Protein AF-A0A183HLF1-F1 (afdb_monomer)

Mean predicted aligned error: 15.06 Å

Structure (mmCIF, N/CA/C/O backbone):
data_AF-A0A183HLF1-F1
#
_entry.id   AF-A0A183HLF1-F1
#
loop_
_atom_site.group_PDB
_atom_site.id
_atom_site.type_symbol
_atom_site.label_atom_id
_atom_site.label_alt_id
_atom_site.label_comp_id
_atom_site.label_asym_id
_atom_site.label_entity_id
_atom_site.label_seq_id
_atom_site.pdbx_PDB_ins_code
_atom_site.Cartn_x
_atom_site.Cartn_y
_atom_site.Cartn_z
_atom_site.occupancy
_atom_site.B_iso_or_equiv
_atom_site.auth_seq_id
_atom_site.auth_comp_id
_atom_site.auth_asym_id
_atom_site.auth_atom_id
_atom_site.pdbx_PDB_model_num
ATOM 1 N N . MET A 1 1 ? -19.244 -44.588 11.977 1.00 38.69 1 MET A N 1
ATOM 2 C CA . MET A 1 1 ? -18.707 -45.950 11.737 1.00 38.69 1 MET A CA 1
ATOM 3 C C . MET A 1 1 ? -17.221 -45.746 11.467 1.00 38.69 1 MET A C 1
ATOM 5 O O . MET A 1 1 ? -16.933 -45.013 10.546 1.00 38.69 1 MET A O 1
ATOM 9 N N . VAL A 1 2 ? -16.228 -46.146 12.258 1.00 35.59 2 VAL A N 1
ATOM 10 C CA . VAL A 1 2 ? -16.051 -47.243 13.215 1.00 35.59 2 VAL A CA 1
ATOM 11 C C . VAL A 1 2 ? -15.187 -46.753 14.393 1.00 35.59 2 VAL A C 1
ATOM 13 O O . VAL A 1 2 ? -14.513 -45.731 14.334 1.00 35.59 2 VAL A O 1
ATOM 16 N N . ARG A 1 3 ? -15.320 -47.486 15.494 1.00 38.88 3 ARG A N 1
ATOM 17 C CA . ARG A 1 3 ? -14.848 -47.275 16.863 1.00 38.88 3 ARG A CA 1
ATOM 18 C C . ARG A 1 3 ? -13.456 -47.892 17.117 1.00 38.88 3 ARG A C 1
ATOM 20 O O . ARG A 1 3 ? -13.219 -48.987 16.628 1.00 38.88 3 ARG A O 1
ATOM 27 N N . ARG A 1 4 ? -12.748 -47.297 18.100 1.00 42.75 4 ARG A N 1
ATOM 28 C CA . ARG A 1 4 ? -11.791 -47.883 19.087 1.00 42.75 4 ARG A CA 1
ATOM 29 C C . ARG A 1 4 ? -10.410 -48.323 18.529 1.00 42.75 4 ARG A C 1
ATOM 31 O O . ARG A 1 4 ? -10.318 -48.669 17.369 1.00 42.75 4 ARG A O 1
ATOM 38 N N . TYR A 1 5 ? -9.283 -48.298 19.256 1.00 38.47 5 TYR A N 1
ATOM 39 C CA . TYR A 1 5 ? -9.002 -48.554 20.679 1.00 38.47 5 TYR A CA 1
ATOM 40 C C . TYR A 1 5 ? -7.657 -47.912 21.142 1.00 38.47 5 TYR A C 1
ATOM 42 O O . TYR A 1 5 ? -6.709 -47.877 20.371 1.00 38.47 5 TYR A O 1
ATOM 50 N N . LEU A 1 6 ? -7.618 -47.518 22.431 1.00 42.88 6 LEU A N 1
ATOM 51 C CA . LEU A 1 6 ? -6.524 -47.565 23.441 1.00 42.88 6 LEU A CA 1
ATOM 52 C C . LEU A 1 6 ? -5.150 -46.905 23.185 1.00 42.88 6 LEU A C 1
ATOM 54 O O . LEU A 1 6 ? -4.382 -47.357 22.350 1.00 42.88 6 LEU A O 1
ATOM 58 N N . SER A 1 7 ? -4.730 -46.014 24.096 1.00 30.11 7 SER A N 1
ATOM 59 C CA . SER A 1 7 ? -3.839 -46.414 25.207 1.00 30.11 7 SER A CA 1
ATOM 60 C C . SER A 1 7 ? -3.571 -45.254 26.181 1.00 30.11 7 SER A C 1
ATOM 62 O O . SER A 1 7 ? -3.188 -44.153 25.797 1.00 30.11 7 SER A O 1
ATOM 64 N N . THR A 1 8 ? -3.814 -45.521 27.459 1.00 45.88 8 THR A N 1
ATOM 65 C CA . THR A 1 8 ? -3.541 -44.688 28.634 1.00 45.88 8 THR A CA 1
ATOM 66 C C . THR A 1 8 ? -2.111 -44.898 29.129 1.00 45.88 8 THR A C 1
ATOM 68 O O . THR A 1 8 ? -1.748 -46.044 29.376 1.00 45.88 8 THR A O 1
ATOM 71 N N . THR A 1 9 ? -1.365 -43.833 29.440 1.00 41.38 9 THR A N 1
ATOM 72 C CA . THR A 1 9 ? -0.214 -43.907 30.361 1.00 41.38 9 THR A CA 1
ATOM 73 C C . THR A 1 9 ? -0.018 -42.601 31.140 1.00 41.38 9 THR A C 1
ATOM 75 O O . THR A 1 9 ? 0.415 -41.575 30.629 1.00 41.38 9 THR A O 1
ATOM 78 N N . LEU A 1 10 ? -0.405 -42.695 32.413 1.00 41.16 10 LEU A N 1
ATOM 79 C CA . LEU A 1 10 ? 0.111 -42.037 33.616 1.00 41.16 10 LEU A CA 1
ATOM 80 C C . LEU A 1 10 ? 1.385 -41.178 33.478 1.00 41.16 10 LEU A C 1
ATOM 82 O O . LEU A 1 10 ? 2.448 -41.692 33.146 1.00 41.16 10 LEU A O 1
ATOM 86 N N . TYR A 1 11 ? 1.317 -39.929 33.956 1.00 36.44 11 TYR A N 1
ATOM 87 C CA . TYR A 1 11 ? 2.471 -39.241 34.551 1.00 36.44 11 TYR A CA 1
ATOM 88 C C . TYR A 1 11 ? 2.056 -38.525 35.846 1.00 36.44 11 TYR A C 1
ATOM 90 O O . TYR A 1 11 ? 1.585 -37.390 35.857 1.00 36.44 11 TYR A O 1
ATOM 98 N N . LEU A 1 12 ? 2.221 -39.239 36.961 1.00 38.59 12 LEU A N 1
ATOM 99 C 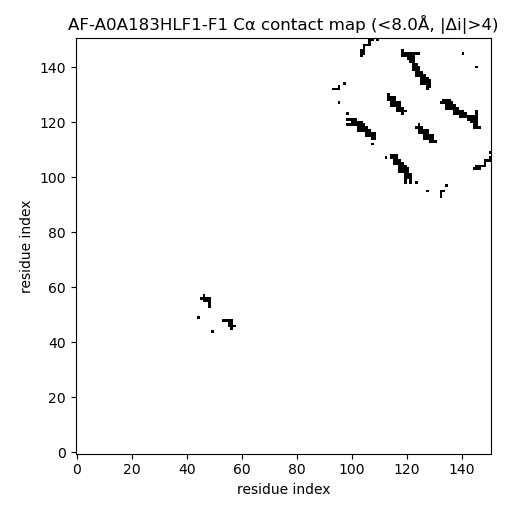CA . LEU A 1 12 ? 2.147 -38.722 38.326 1.00 38.59 12 LEU A CA 1
ATOM 100 C C . LEU A 1 12 ? 3.489 -38.069 38.681 1.00 38.59 12 LEU A C 1
ATOM 102 O O . LEU A 1 12 ? 4.492 -38.763 38.849 1.00 38.59 12 LEU A O 1
ATOM 106 N N . LYS A 1 13 ? 3.517 -36.742 38.852 1.00 37.09 13 LYS A N 1
ATOM 107 C CA . LYS A 1 13 ? 4.668 -36.036 39.434 1.00 37.09 13 LYS A CA 1
ATOM 108 C C . LYS A 1 13 ? 4.405 -35.734 40.912 1.00 37.09 13 LYS A C 1
ATOM 110 O O . LYS A 1 13 ? 3.805 -34.737 41.289 1.00 37.09 13 LYS A O 1
ATOM 115 N N . ARG A 1 14 ? 4.855 -36.699 41.711 1.00 31.06 14 ARG A N 1
ATOM 116 C CA . ARG A 1 14 ? 5.244 -36.696 43.130 1.00 31.06 14 ARG A CA 1
ATOM 117 C C . ARG A 1 14 ? 5.385 -35.298 43.770 1.00 31.06 14 ARG A C 1
ATOM 119 O O . ARG A 1 14 ? 6.369 -34.600 43.535 1.00 31.06 14 ARG A O 1
ATOM 126 N N . ILE A 1 15 ? 4.444 -34.950 44.648 1.00 35.50 15 ILE A N 1
ATOM 127 C CA . ILE A 1 15 ? 4.564 -33.865 45.635 1.00 35.50 15 ILE A CA 1
ATOM 128 C C . ILE A 1 15 ? 5.268 -34.439 46.875 1.00 35.50 15 ILE A C 1
ATOM 130 O O . ILE A 1 15 ? 4.839 -35.452 47.426 1.00 35.50 15 ILE A O 1
ATOM 134 N N . ARG A 1 16 ? 6.379 -33.816 47.287 1.00 34.81 16 ARG A N 1
ATOM 135 C CA . ARG A 1 16 ? 7.080 -34.099 48.551 1.00 34.81 16 ARG A CA 1
ATOM 136 C C . ARG A 1 16 ? 6.316 -33.441 49.703 1.00 34.81 16 ARG A C 1
ATOM 138 O O . ARG A 1 16 ? 6.091 -32.236 49.678 1.00 34.81 16 ARG A O 1
ATOM 145 N N . LEU A 1 17 ? 5.975 -34.238 50.711 1.00 36.22 17 LEU A N 1
ATOM 146 C CA . LEU A 1 17 ? 5.592 -33.781 52.045 1.00 36.22 17 LEU A CA 1
ATOM 147 C C . LEU A 1 17 ? 6.804 -33.144 52.746 1.00 36.22 17 LEU A C 1
ATOM 149 O O . LEU A 1 17 ? 7.871 -33.754 52.796 1.00 36.22 17 LEU A O 1
ATOM 153 N N . SER A 1 18 ? 6.615 -31.961 53.330 1.00 34.47 18 SER A N 1
ATOM 154 C CA . SER A 1 18 ? 7.346 -31.528 54.522 1.00 34.47 18 SER A CA 1
ATOM 155 C C . SER A 1 18 ? 6.405 -30.721 55.417 1.00 34.47 18 SER A C 1
ATOM 157 O O . SER A 1 18 ? 5.608 -29.907 54.957 1.00 34.47 18 SER A O 1
ATOM 159 N N . SER A 1 19 ? 6.461 -31.069 56.691 1.00 47.47 19 SER A N 1
ATOM 160 C CA . SER A 1 19 ? 5.587 -30.765 57.817 1.00 47.47 19 SER A CA 1
ATOM 161 C C . SER A 1 19 ? 5.559 -29.299 58.256 1.00 47.47 19 SER A C 1
ATOM 163 O O . SER A 1 19 ? 6.618 -28.707 58.427 1.00 47.47 19 SER A O 1
ATOM 165 N N . ALA A 1 20 ? 4.377 -28.785 58.613 1.00 36.56 20 ALA A N 1
ATOM 166 C CA . ALA A 1 20 ? 4.181 -27.914 59.781 1.00 36.56 20 ALA A CA 1
ATOM 167 C C . ALA A 1 20 ? 2.676 -27.736 60.033 1.00 36.56 20 ALA A C 1
ATOM 169 O O . ALA A 1 20 ? 1.932 -27.280 59.167 1.00 36.56 20 ALA A O 1
ATOM 170 N N . GLY A 1 21 ? 2.218 -28.171 61.204 1.00 44.56 21 GLY A N 1
ATOM 171 C CA . GLY A 1 21 ? 0.804 -28.254 61.540 1.00 44.56 21 GLY A CA 1
ATOM 172 C C . GLY A 1 21 ? 0.107 -26.909 61.738 1.00 44.56 21 GLY A C 1
ATOM 173 O O . GLY A 1 21 ? 0.692 -25.924 62.183 1.00 44.56 21 GLY A O 1
ATOM 174 N N . LYS A 1 22 ? -1.210 -26.927 61.529 1.00 39.28 22 LYS A N 1
ATOM 175 C CA . LYS A 1 22 ? -2.135 -26.149 62.350 1.00 39.28 22 LYS A CA 1
ATOM 176 C C . LYS A 1 22 ? -3.401 -26.973 62.555 1.00 39.28 22 LYS A C 1
ATOM 178 O O . LYS A 1 22 ? -3.962 -27.524 61.611 1.00 39.28 22 LYS A O 1
ATOM 183 N N . ARG A 1 23 ? -3.718 -27.148 63.834 1.00 32.81 23 ARG A N 1
ATOM 184 C CA . ARG A 1 23 ? -4.729 -28.035 64.406 1.00 32.81 23 ARG A CA 1
ATOM 185 C C . ARG A 1 23 ? -6.089 -27.794 63.752 1.00 32.81 23 ARG A C 1
ATOM 187 O O . ARG A 1 23 ? -6.502 -26.647 63.600 1.00 32.81 23 ARG A O 1
ATOM 194 N N . ARG A 1 24 ? -6.760 -28.877 63.357 1.00 39.97 24 ARG A N 1
ATOM 195 C CA . ARG A 1 24 ? -8.197 -28.862 63.092 1.00 39.97 24 ARG A CA 1
ATOM 196 C C . ARG A 1 24 ? -8.868 -29.107 64.431 1.00 39.97 24 ARG A C 1
ATOM 198 O O . ARG A 1 24 ? -8.918 -30.244 64.883 1.00 39.97 24 ARG A O 1
ATOM 205 N N . ASP A 1 25 ? -9.332 -28.040 65.058 1.00 34.88 25 ASP A N 1
ATOM 206 C CA . ASP A 1 25 ? -10.281 -28.178 66.150 1.00 34.88 25 ASP A CA 1
ATOM 207 C C . ASP A 1 25 ? -11.652 -28.395 65.499 1.00 34.88 25 ASP A C 1
ATOM 209 O O . ASP A 1 25 ? -12.342 -27.462 65.086 1.00 34.88 25 ASP A O 1
ATOM 213 N N . GLU A 1 26 ? -11.989 -29.669 65.304 1.00 46.53 26 GLU A N 1
ATOM 214 C CA . GLU A 1 26 ? -13.329 -30.123 64.949 1.00 46.53 26 GLU A CA 1
ATOM 215 C C . GLU A 1 26 ? -14.230 -29.948 66.175 1.00 46.53 26 GLU A C 1
ATOM 217 O O . GLU A 1 26 ? -14.337 -30.823 67.028 1.00 46.53 26 GLU A O 1
ATOM 222 N N . VAL A 1 27 ? -14.877 -28.787 66.283 1.00 41.28 27 VAL A N 1
ATOM 223 C CA . VAL A 1 27 ? -16.046 -28.615 67.150 1.00 41.28 27 VAL A CA 1
ATOM 224 C C . VAL A 1 27 ? -17.262 -28.534 66.247 1.00 41.28 27 VAL A C 1
ATOM 226 O O . VAL A 1 27 ? -17.411 -27.596 65.460 1.00 41.28 27 VAL A O 1
ATOM 229 N N . GLY A 1 28 ? -18.110 -29.557 66.352 1.00 51.22 28 GLY A N 1
ATOM 230 C CA . GLY A 1 28 ? -19.353 -29.672 65.609 1.00 51.22 28 GLY A CA 1
ATOM 231 C C . GLY A 1 28 ? -20.192 -28.401 65.697 1.00 51.22 28 GLY A C 1
ATOM 232 O O . GLY A 1 28 ? -20.444 -27.866 66.776 1.00 51.22 28 GLY A O 1
ATOM 233 N N . ARG A 1 29 ? -20.655 -27.929 64.541 1.00 43.91 29 ARG A N 1
ATOM 234 C CA . ARG A 1 29 ? -21.806 -27.036 64.448 1.00 43.91 29 ARG A CA 1
ATOM 235 C C . ARG A 1 29 ? -22.721 -27.588 63.378 1.00 43.91 29 ARG A C 1
ATOM 237 O O . ARG A 1 29 ? -22.291 -27.839 62.254 1.00 43.91 29 ARG A O 1
ATOM 244 N N . GLY A 1 30 ? -23.957 -27.833 63.797 1.00 41.03 30 GLY A N 1
ATOM 245 C CA . GLY A 1 30 ? -25.040 -28.262 62.938 1.00 41.03 30 GLY A CA 1
ATOM 246 C C . GLY A 1 30 ? -25.290 -27.277 61.804 1.00 41.03 30 GLY A C 1
ATOM 247 O O . GLY A 1 30 ? -24.732 -26.181 61.752 1.00 41.03 30 GLY A O 1
ATOM 248 N N . ASN A 1 31 ? -26.149 -27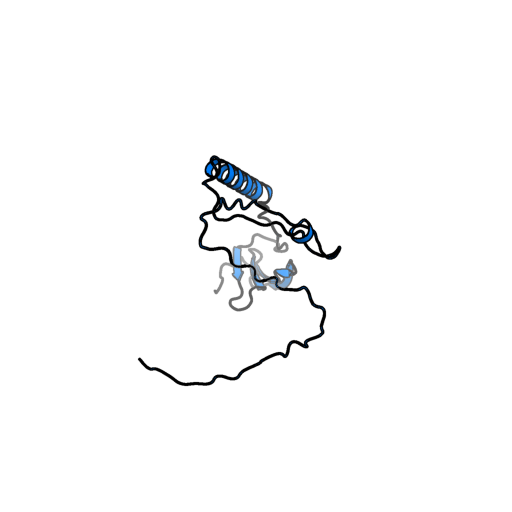.712 60.897 1.00 56.12 31 ASN A N 1
ATOM 249 C CA . ASN A 1 31 ? -26.662 -26.928 59.792 1.00 56.12 31 ASN A CA 1
ATOM 250 C C . ASN A 1 31 ? -27.324 -25.644 60.335 1.00 56.12 31 ASN A C 1
ATOM 252 O O . ASN A 1 31 ? -28.488 -25.655 60.720 1.00 56.12 31 ASN A O 1
ATOM 256 N N . CYS A 1 32 ? -26.561 -24.557 60.449 1.00 44.34 32 CYS A N 1
ATOM 257 C CA . CYS A 1 32 ? -27.084 -23.224 60.683 1.00 44.34 32 CYS A CA 1
ATOM 258 C C . CYS A 1 32 ? -26.926 -22.435 59.386 1.00 44.34 32 CYS A C 1
ATOM 260 O O . CYS A 1 32 ? -25.807 -22.138 58.949 1.00 44.34 32 CYS A O 1
ATOM 262 N N . ASP A 1 33 ? -28.069 -22.110 58.782 1.00 59.53 33 ASP A N 1
ATOM 263 C CA . ASP A 1 33 ? -28.219 -21.103 57.732 1.00 59.53 33 ASP A CA 1
ATOM 264 C C . ASP A 1 33 ? -27.782 -19.736 58.281 1.00 59.53 33 ASP A C 1
ATOM 266 O O . ASP A 1 33 ? -28.568 -18.873 58.661 1.00 59.53 33 ASP A O 1
ATOM 270 N N . SER A 1 34 ? -26.469 -19.577 58.398 1.00 61.16 34 SER A N 1
ATOM 271 C CA . SER A 1 34 ? -25.779 -18.380 58.851 1.00 61.16 34 SER A CA 1
ATOM 272 C C . SER A 1 34 ? -25.528 -17.474 57.653 1.00 61.16 34 SER A C 1
ATOM 274 O O . SER A 1 34 ? -25.135 -17.931 56.577 1.00 61.16 34 SER A O 1
ATOM 276 N N . MET A 1 35 ? -25.755 -16.173 57.827 1.00 79.25 35 MET A N 1
ATOM 277 C CA . MET A 1 35 ? -25.548 -15.192 56.766 1.00 79.25 35 MET A CA 1
ATOM 278 C C . MET A 1 35 ? -24.105 -15.253 56.239 1.00 79.25 35 MET A C 1
ATOM 280 O O . MET A 1 35 ? -23.146 -14.933 56.940 1.00 79.25 35 MET A O 1
ATOM 284 N N . ARG A 1 36 ? -23.954 -15.670 54.977 1.00 75.81 36 ARG A N 1
ATOM 285 C CA . ARG A 1 36 ? -22.669 -15.787 54.277 1.00 75.81 36 ARG A CA 1
ATOM 286 C C . ARG A 1 36 ? -22.433 -14.565 53.401 1.00 75.81 36 ARG A C 1
ATOM 288 O O . ARG A 1 36 ? -22.943 -14.490 52.287 1.00 75.81 36 ARG A O 1
ATOM 295 N N . VAL A 1 37 ? -21.612 -13.634 53.877 1.00 85.25 37 VAL A N 1
ATOM 296 C CA . VAL A 1 37 ? -21.186 -12.473 53.085 1.00 85.25 37 VAL A CA 1
ATOM 297 C C . VAL A 1 37 ? -19.888 -12.811 52.349 1.00 85.25 37 VAL A C 1
ATOM 299 O O . VAL A 1 37 ? -18.864 -13.083 52.972 1.00 85.25 37 VAL A O 1
ATOM 302 N N . LYS A 1 38 ? -19.924 -12.803 51.013 1.00 87.88 38 LYS A N 1
ATOM 303 C CA . LYS A 1 38 ? -18.730 -12.870 50.156 1.00 87.88 38 LYS A CA 1
ATOM 304 C C . LYS A 1 38 ? -18.545 -11.524 49.472 1.00 87.88 38 LYS A C 1
ATOM 306 O O . LYS A 1 38 ? -19.469 -11.029 48.836 1.00 87.88 38 LYS A O 1
ATOM 311 N N . VAL A 1 39 ? -17.349 -10.959 49.589 1.00 92.25 39 VAL A N 1
ATOM 312 C CA . VAL A 1 39 ? -16.988 -9.675 48.979 1.00 92.25 39 VAL A CA 1
ATOM 313 C C . VAL A 1 39 ? -16.009 -9.923 47.836 1.00 92.25 39 VAL A C 1
ATOM 315 O O . VAL A 1 39 ? -15.198 -10.850 47.893 1.00 92.25 39 VAL A O 1
ATOM 318 N N . LEU A 1 40 ? -16.085 -9.103 46.787 1.00 88.88 40 LEU A N 1
ATOM 319 C CA . LEU A 1 40 ? -15.105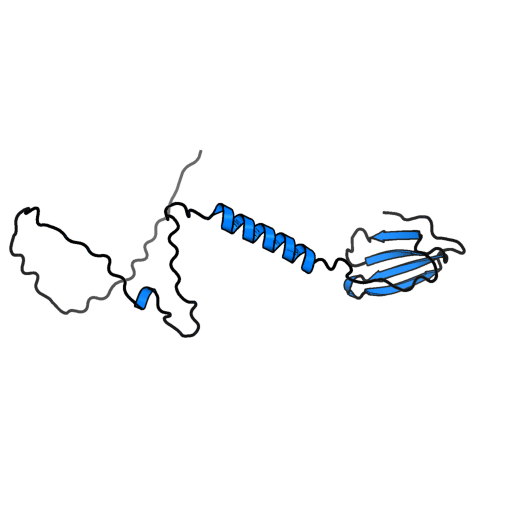 -9.126 45.708 1.00 88.88 40 LEU A CA 1
ATOM 320 C C . LEU A 1 40 ? -13.733 -8.702 46.252 1.00 88.88 40 LEU A C 1
ATOM 322 O O . LEU A 1 40 ? -13.555 -7.559 46.661 1.00 88.88 40 LEU A O 1
ATOM 326 N N . SER A 1 41 ? -12.763 -9.613 46.213 1.00 91.31 41 SER A N 1
ATOM 327 C CA . SER A 1 41 ? -11.363 -9.331 46.539 1.00 91.31 41 SER A CA 1
ATOM 328 C C . SER A 1 41 ? -10.538 -9.299 45.256 1.00 91.31 41 SER A C 1
ATOM 330 O O . SER A 1 41 ? -10.629 -10.216 44.439 1.00 91.31 41 SER A O 1
ATOM 332 N N . ARG A 1 42 ? -9.757 -8.232 45.056 1.00 88.62 42 ARG A N 1
ATOM 333 C CA . ARG A 1 42 ? -8.828 -8.089 43.926 1.00 88.62 42 ARG A CA 1
ATOM 334 C C . ARG A 1 42 ? -7.405 -8.063 44.470 1.00 88.62 42 ARG A C 1
ATOM 336 O O . ARG A 1 42 ? -7.085 -7.192 45.272 1.00 88.62 42 ARG A O 1
ATOM 343 N N . ASN A 1 43 ? -6.564 -8.994 44.030 1.00 89.44 43 ASN A N 1
ATOM 344 C CA . ASN A 1 43 ? -5.163 -9.039 44.429 1.00 89.44 43 ASN A CA 1
ATOM 345 C C . ASN A 1 43 ? -4.315 -8.145 43.497 1.00 89.44 43 ASN A C 1
ATOM 347 O O . ASN A 1 43 ? -4.359 -8.353 42.283 1.00 89.44 43 ASN A O 1
ATOM 351 N N . PRO A 1 44 ? -3.539 -7.167 44.009 1.00 85.69 44 PRO A N 1
ATOM 352 C CA . PRO A 1 44 ? -2.709 -6.285 43.183 1.00 85.69 44 PRO A CA 1
ATOM 353 C C . PRO A 1 44 ? -1.707 -7.016 42.277 1.00 85.69 44 PRO A C 1
ATOM 355 O O . PRO A 1 44 ? -1.433 -6.544 41.172 1.00 85.69 44 PRO A O 1
ATOM 358 N N . SER A 1 45 ? -1.206 -8.185 42.697 1.00 84.75 45 SER A N 1
ATOM 359 C CA . SER A 1 45 ? -0.250 -8.977 41.908 1.00 84.75 45 SER A CA 1
ATOM 360 C C . SER A 1 45 ? -0.817 -9.462 40.573 1.00 84.75 45 SER A C 1
ATOM 362 O O . SER A 1 45 ? -0.067 -9.654 39.621 1.00 84.75 45 SER A O 1
ATOM 364 N N . ASP A 1 46 ? -2.138 -9.630 40.475 1.00 84.62 46 ASP A N 1
ATOM 365 C CA . ASP A 1 46 ? -2.787 -10.168 39.273 1.00 84.62 46 ASP A CA 1
ATOM 366 C C . ASP A 1 46 ? -2.838 -9.138 38.132 1.00 84.62 46 ASP A C 1
ATOM 368 O O . ASP A 1 46 ? -2.987 -9.499 36.963 1.00 84.62 46 ASP A O 1
ATOM 372 N N . TYR A 1 47 ? -2.675 -7.855 38.467 1.00 83.12 47 TYR A N 1
ATOM 373 C CA . TYR A 1 47 ? -2.720 -6.720 37.538 1.00 83.12 47 TYR A CA 1
ATOM 374 C C . TYR A 1 47 ? -1.337 -6.103 37.302 1.00 83.12 47 TYR A C 1
ATOM 376 O O . TYR A 1 47 ? -1.146 -5.340 36.353 1.00 83.12 47 TYR A O 1
ATOM 384 N N . GLN A 1 48 ? -0.361 -6.420 38.155 1.00 84.69 48 GLN A N 1
ATOM 385 C CA . GLN A 1 48 ? 1.000 -5.926 38.027 1.00 84.69 48 GLN A CA 1
ATOM 386 C C . GLN A 1 48 ? 1.841 -6.847 37.132 1.00 84.69 48 GLN A C 1
ATOM 388 O O . GLN A 1 48 ? 1.640 -8.058 37.044 1.00 84.69 48 GLN A O 1
ATOM 393 N N . ARG A 1 49 ? 2.803 -6.237 36.442 1.00 85.62 49 ARG A N 1
ATOM 394 C CA . ARG A 1 49 ? 3.881 -6.943 35.744 1.00 85.62 49 ARG A CA 1
ATOM 395 C C . ARG A 1 49 ? 4.796 -7.642 36.755 1.00 85.62 49 ARG A C 1
ATOM 397 O O . ARG A 1 49 ? 5.135 -7.050 37.776 1.00 85.62 49 ARG A O 1
ATOM 404 N N . GLU A 1 50 ? 5.218 -8.865 36.453 1.00 83.94 50 GLU A N 1
ATOM 405 C CA . GLU A 1 50 ? 6.183 -9.597 37.287 1.00 83.94 50 GLU A CA 1
ATOM 406 C C . GLU A 1 50 ? 7.611 -9.123 36.985 1.00 83.94 50 GLU A C 1
ATOM 408 O O . GLU A 1 50 ? 8.382 -8.834 37.899 1.00 83.94 50 GLU A O 1
ATOM 413 N N . THR A 1 51 ? 7.926 -8.920 35.702 1.00 86.50 51 THR A N 1
ATOM 414 C CA . THR A 1 51 ? 9.221 -8.420 35.222 1.00 86.50 51 THR A CA 1
ATOM 415 C C . THR A 1 51 ? 9.062 -7.117 34.429 1.00 86.50 51 THR A C 1
ATOM 417 O O . THR A 1 51 ? 8.000 -6.805 33.893 1.00 86.50 51 THR A O 1
ATOM 420 N N . LYS A 1 52 ? 10.132 -6.321 34.303 1.00 85.31 52 LYS A N 1
ATOM 421 C CA . LYS A 1 52 ? 10.114 -5.050 33.545 1.00 85.31 52 LYS A CA 1
ATOM 422 C C . LYS A 1 52 ? 9.753 -5.222 32.062 1.00 85.31 52 LYS A C 1
ATOM 424 O O . LYS A 1 52 ? 9.095 -4.344 31.504 1.00 85.31 52 LYS A O 1
ATOM 429 N N . ASN A 1 53 ? 10.151 -6.345 31.465 1.00 87.69 53 ASN A N 1
ATOM 430 C CA . ASN A 1 53 ? 9.927 -6.654 30.050 1.00 87.69 53 ASN A CA 1
ATOM 431 C C . ASN A 1 53 ? 8.550 -7.280 29.779 1.00 87.69 53 ASN A C 1
ATOM 433 O O . ASN A 1 53 ? 8.194 -7.474 28.618 1.00 87.69 53 ASN A O 1
ATOM 437 N N . ASP A 1 54 ? 7.775 -7.576 30.826 1.00 88.62 54 ASP A N 1
ATOM 438 C CA . ASP A 1 54 ? 6.452 -8.170 30.671 1.00 88.62 54 ASP A CA 1
ATOM 439 C C . ASP A 1 54 ? 5.417 -7.120 30.260 1.00 88.62 54 ASP A C 1
ATOM 441 O O . ASP A 1 54 ? 5.426 -5.964 30.709 1.00 88.62 54 ASP A O 1
ATOM 445 N N . ILE A 1 55 ? 4.485 -7.561 29.415 1.00 84.94 55 ILE A N 1
ATOM 446 C CA . ILE A 1 55 ? 3.331 -6.779 28.976 1.00 84.94 55 ILE A CA 1
ATOM 447 C C . ILE A 1 55 ? 2.36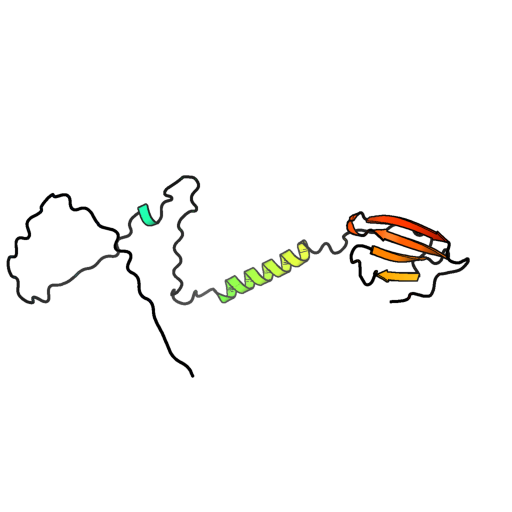7 -6.621 30.159 1.00 84.94 55 ILE A C 1
ATOM 449 O O . ILE A 1 55 ? 2.146 -7.552 30.933 1.00 84.94 55 ILE A O 1
ATOM 453 N N . TYR A 1 56 ? 1.765 -5.439 30.294 1.00 85.12 56 TYR A N 1
ATOM 454 C CA . TYR A 1 56 ? 0.758 -5.192 31.323 1.00 85.12 56 TYR A CA 1
ATOM 455 C C . TYR A 1 56 ? -0.446 -6.135 31.178 1.00 85.12 56 TYR A C 1
ATOM 457 O O . TYR A 1 56 ? -1.036 -6.255 30.100 1.00 85.12 56 TYR A O 1
ATOM 465 N N . LYS A 1 57 ? -0.843 -6.766 32.287 1.00 85.25 57 LYS A N 1
ATOM 466 C CA . LYS A 1 57 ? -2.017 -7.641 32.358 1.00 85.25 57 LYS A CA 1
ATOM 467 C C . LYS A 1 57 ? -3.287 -6.777 32.376 1.00 85.25 57 LYS A C 1
ATOM 469 O O . LYS A 1 57 ? -3.641 -6.201 33.399 1.00 85.25 57 LYS A O 1
ATOM 474 N N . ALA A 1 58 ? -3.968 -6.673 31.235 1.00 86.12 58 ALA A N 1
ATOM 475 C CA . ALA A 1 58 ? -5.234 -5.947 31.100 1.00 86.12 58 ALA A CA 1
ATOM 476 C C . ALA A 1 58 ? -6.406 -6.937 30.937 1.00 86.12 58 ALA A C 1
ATOM 478 O O . ALA A 1 58 ? -6.638 -7.423 29.824 1.00 86.12 58 ALA A O 1
ATOM 479 N N . PRO A 1 59 ? -7.142 -7.274 32.015 1.00 86.75 59 PRO A N 1
ATOM 480 C CA . PRO A 1 59 ? -8.278 -8.182 31.918 1.00 86.75 59 PRO A CA 1
ATOM 481 C C . PRO A 1 59 ? -9.428 -7.529 31.147 1.00 86.75 59 PRO A C 1
ATOM 483 O O . PRO A 1 59 ? -9.750 -6.360 31.353 1.00 86.75 59 PRO A O 1
ATOM 486 N N . ARG A 1 60 ? -10.067 -8.299 30.262 1.00 87.94 60 ARG A N 1
ATOM 487 C CA . ARG A 1 60 ? -11.244 -7.870 29.495 1.00 87.94 60 ARG A CA 1
ATOM 488 C C . ARG A 1 60 ? -12.455 -8.682 29.929 1.00 87.94 60 ARG A C 1
ATOM 490 O O . ARG A 1 60 ? -12.366 -9.902 30.042 1.00 87.94 60 ARG A O 1
ATOM 497 N N . ASN A 1 61 ? -13.583 -8.014 30.148 1.00 88.06 61 ASN A N 1
ATOM 498 C CA . ASN A 1 61 ? -14.855 -8.678 30.403 1.00 88.06 61 ASN A CA 1
ATOM 499 C C . ASN A 1 61 ? -15.672 -8.739 29.106 1.00 88.06 61 ASN A C 1
ATOM 501 O O . ASN A 1 61 ? -16.189 -7.723 28.660 1.00 88.06 61 ASN A O 1
ATOM 505 N N . PHE A 1 62 ? -15.784 -9.925 28.505 1.00 82.94 62 PHE A N 1
ATOM 506 C CA . PHE A 1 62 ? -16.508 -10.125 27.242 1.00 82.94 62 PHE A CA 1
ATOM 507 C C . PHE A 1 62 ? -18.031 -10.244 27.407 1.00 82.94 62 PHE A C 1
ATOM 509 O O . PHE A 1 62 ? -18.744 -10.200 26.413 1.00 82.94 62 PHE A O 1
ATOM 516 N N . LYS A 1 63 ? -18.536 -10.420 28.637 1.00 83.06 63 LYS A N 1
ATOM 517 C CA . LYS A 1 63 ? -19.975 -10.549 28.936 1.00 83.06 63 LYS A CA 1
ATOM 518 C C . LYS A 1 63 ? -20.554 -9.267 29.543 1.00 83.06 63 LYS A C 1
ATOM 520 O O . LYS A 1 63 ? -21.377 -9.330 30.453 1.00 83.06 63 LYS A O 1
ATOM 525 N N . LEU A 1 64 ? -20.061 -8.110 29.110 1.00 80.50 64 LEU A N 1
ATOM 526 C CA . LEU A 1 64 ? -20.577 -6.827 29.577 1.00 80.50 64 LEU A CA 1
ATOM 527 C C . LEU A 1 64 ? -21.976 -6.582 28.987 1.00 80.50 64 LEU A C 1
ATOM 529 O O . LEU A 1 64 ? -22.267 -7.047 27.887 1.00 80.50 64 LEU A O 1
ATOM 533 N N . SER A 1 65 ? -22.838 -5.881 29.727 1.00 83.31 65 SER A N 1
ATOM 534 C CA . SER A 1 65 ? -24.074 -5.321 29.168 1.00 83.31 65 SER A CA 1
ATOM 535 C C . SER A 1 65 ? -23.749 -4.482 27.932 1.00 83.31 65 SER A C 1
ATOM 537 O O . SER A 1 65 ? -22.683 -3.872 27.898 1.00 83.31 65 SER A O 1
ATOM 539 N N . GLU A 1 66 ? -24.650 -4.448 26.950 1.00 82.19 66 GLU A N 1
ATOM 540 C CA . GLU A 1 66 ? -24.425 -3.733 25.689 1.00 82.19 66 GLU A CA 1
ATOM 541 C C . GLU A 1 66 ? -23.995 -2.279 25.934 1.00 82.19 66 GLU A C 1
ATOM 543 O O . GLU A 1 66 ? -24.627 -1.550 26.704 1.00 82.19 66 GLU A O 1
ATOM 548 N N . ASP A 1 67 ? -22.897 -1.867 25.294 1.00 84.62 67 ASP A N 1
ATOM 549 C CA . ASP A 1 67 ? -22.383 -0.505 25.402 1.00 84.62 67 ASP A CA 1
ATOM 550 C C . ASP A 1 67 ? -23.350 0.456 24.678 1.00 84.62 67 ASP A C 1
ATOM 552 O O . ASP A 1 67 ? -23.528 0.331 23.462 1.00 84.62 67 ASP A O 1
ATOM 556 N N . PRO A 1 68 ? -23.921 1.476 25.351 1.00 91.12 68 PRO A N 1
ATOM 557 C CA . PRO A 1 68 ? -24.942 2.352 24.756 1.00 91.12 68 PRO A CA 1
ATOM 558 C C . PRO A 1 68 ? -24.490 3.123 23.506 1.00 91.12 68 PRO A C 1
ATOM 560 O O . PRO A 1 68 ? -25.318 3.610 22.739 1.00 91.12 68 PRO A O 1
ATOM 563 N N . PHE A 1 69 ? -23.173 3.259 23.315 1.00 94.50 69 PHE A N 1
ATOM 564 C CA . PHE A 1 69 ? -22.565 4.027 22.227 1.00 94.50 69 PHE A CA 1
ATOM 565 C C . PHE A 1 69 ? -21.799 3.173 21.214 1.00 94.50 69 PHE A C 1
ATOM 567 O O . PHE A 1 69 ? -20.996 3.707 20.442 1.00 94.50 69 PHE A O 1
ATOM 574 N N . GLN A 1 70 ? -22.000 1.853 21.213 1.00 91.50 70 GLN A N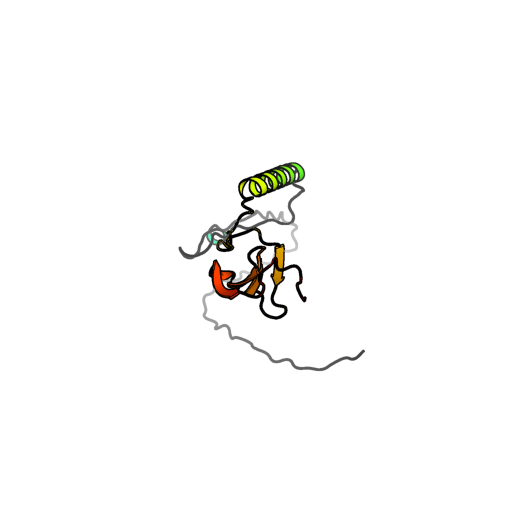 1
ATOM 575 C CA . GLN A 1 70 ? -21.239 0.951 20.349 1.00 91.50 70 GLN A CA 1
ATOM 576 C C . GLN A 1 70 ? -21.346 1.352 18.869 1.00 91.50 70 GLN A C 1
ATOM 578 O O . GLN A 1 70 ? -20.326 1.516 18.196 1.00 91.50 70 GLN A O 1
ATOM 583 N N . VAL A 1 71 ? -22.566 1.614 18.392 1.00 93.62 71 VAL A N 1
ATOM 584 C CA . VAL A 1 71 ? -22.838 1.997 16.997 1.00 93.62 71 VAL A CA 1
ATOM 585 C C . VAL A 1 71 ? -22.135 3.309 16.627 1.00 93.62 71 VAL A C 1
ATOM 587 O O . VAL A 1 71 ? -21.528 3.422 15.564 1.00 93.62 71 VAL A O 1
ATOM 590 N N . GLN A 1 72 ? -22.158 4.309 17.511 1.00 96.75 72 GLN A N 1
ATOM 591 C CA . GLN A 1 72 ? -21.538 5.616 17.287 1.00 96.75 72 GLN A CA 1
ATOM 592 C C . GLN A 1 72 ? -20.004 5.512 17.252 1.00 96.75 72 GLN A C 1
ATOM 594 O O . GLN A 1 72 ? -19.349 6.119 16.399 1.00 96.75 72 GLN A O 1
ATOM 599 N N . VAL A 1 73 ? -19.408 4.721 18.149 1.00 96.25 73 VAL A N 1
ATOM 600 C CA . VAL A 1 73 ? -17.958 4.474 18.162 1.00 96.25 73 VAL A CA 1
ATOM 601 C C . VAL A 1 73 ? -17.527 3.750 16.887 1.00 96.25 73 VAL A C 1
ATOM 603 O O . VAL A 1 73 ? -16.539 4.135 16.262 1.00 96.25 73 VAL A O 1
ATOM 606 N N . GLU A 1 74 ? -18.271 2.735 16.459 1.00 96.06 74 GLU A N 1
ATOM 607 C CA . GLU A 1 74 ? -17.992 2.018 15.214 1.00 96.06 74 GLU A CA 1
ATOM 608 C C . GLU A 1 74 ? -18.133 2.926 13.987 1.00 96.06 74 GLU A C 1
ATOM 610 O O . GLU A 1 74 ? -17.253 2.923 13.123 1.00 96.06 74 GLU A O 1
ATOM 615 N N . TYR A 1 75 ? -19.151 3.790 13.953 1.00 97.94 75 TYR A N 1
ATOM 616 C CA . TYR A 1 75 ? -19.320 4.790 12.898 1.00 97.94 75 TYR A CA 1
ATOM 617 C C . TYR A 1 75 ? -18.120 5.742 12.806 1.00 97.94 75 TYR A C 1
ATOM 619 O O . TYR A 1 75 ? -17.550 5.935 11.730 1.00 97.94 75 TYR A O 1
ATOM 627 N N . THR A 1 76 ? -17.680 6.313 13.933 1.00 98.06 76 THR A N 1
ATOM 628 C CA . THR A 1 76 ? -16.510 7.210 13.940 1.00 98.06 76 THR A CA 1
ATOM 629 C C . THR A 1 76 ? -15.226 6.486 13.536 1.00 98.06 76 THR A C 1
ATOM 631 O O . THR A 1 76 ? -14.420 7.051 12.793 1.00 98.06 76 THR A O 1
ATOM 634 N N . ARG A 1 77 ? -15.045 5.220 13.937 1.00 98.31 77 ARG A N 1
ATOM 635 C CA . ARG A 1 77 ? -13.928 4.372 13.483 1.00 98.31 77 ARG A CA 1
ATOM 636 C C . ARG A 1 77 ? -13.965 4.147 11.973 1.00 98.31 77 ARG A C 1
ATOM 638 O O . ARG A 1 77 ? -12.933 4.315 11.327 1.00 98.31 77 ARG A O 1
ATOM 645 N N . ALA A 1 78 ? -15.128 3.828 11.407 1.00 98.25 78 ALA A N 1
ATOM 646 C CA . ALA A 1 78 ? -15.296 3.638 9.967 1.00 98.25 78 ALA A CA 1
ATOM 647 C C . ALA A 1 78 ? -15.006 4.929 9.185 1.00 98.25 78 ALA A C 1
ATOM 649 O O . ALA A 1 78 ? -14.281 4.915 8.189 1.00 98.25 78 ALA A O 1
ATOM 650 N N . LEU A 1 79 ? -15.501 6.067 9.676 1.00 98.38 79 LEU A N 1
ATOM 651 C CA . LEU A 1 79 ? -15.264 7.379 9.080 1.00 98.38 79 LEU A CA 1
ATOM 652 C C . LEU A 1 79 ? -13.773 7.748 9.124 1.00 98.38 79 LEU A C 1
ATOM 654 O O . LEU A 1 79 ? -13.209 8.182 8.117 1.00 98.38 79 LEU A O 1
ATOM 658 N N . ASN A 1 80 ? -13.113 7.525 10.261 1.00 98.31 80 ASN A N 1
ATOM 659 C CA . ASN A 1 80 ? -11.674 7.734 10.402 1.00 98.31 80 ASN A CA 1
ATOM 660 C C . ASN A 1 80 ? -10.880 6.811 9.470 1.00 98.31 80 ASN A C 1
ATOM 662 O O . ASN A 1 80 ? -9.971 7.288 8.796 1.00 98.31 80 ASN A O 1
ATOM 666 N N . ALA A 1 81 ? -11.253 5.536 9.345 1.00 98.25 81 ALA A N 1
ATOM 667 C CA . ALA A 1 81 ? -10.621 4.609 8.406 1.00 98.25 81 ALA A CA 1
ATOM 668 C C . ALA A 1 81 ? -10.762 5.083 6.949 1.00 98.25 81 ALA A C 1
ATOM 670 O O . ALA A 1 81 ? -9.779 5.123 6.212 1.00 98.25 81 ALA A O 1
ATOM 671 N N . ALA A 1 82 ? -11.953 5.532 6.540 1.00 98.12 82 ALA A N 1
ATOM 672 C CA . ALA A 1 82 ? -12.182 6.071 5.200 1.00 98.12 82 ALA A CA 1
ATOM 673 C C . ALA A 1 82 ? -11.367 7.350 4.929 1.00 98.12 82 ALA A C 1
ATOM 675 O O . ALA A 1 82 ? -10.853 7.537 3.824 1.00 98.12 82 ALA A O 1
ATOM 676 N N . LYS A 1 83 ? -11.219 8.228 5.932 1.00 97.94 83 LYS A N 1
ATOM 677 C CA . LYS A 1 83 ? -10.343 9.408 5.850 1.00 97.94 83 LYS A CA 1
ATOM 678 C C . LYS A 1 83 ? -8.879 9.006 5.701 1.00 97.94 83 LYS A C 1
ATOM 680 O O . LYS A 1 83 ? -8.215 9.503 4.796 1.00 97.94 83 LYS A O 1
ATOM 685 N N . LEU A 1 84 ? -8.394 8.090 6.539 1.00 98.00 84 LEU A N 1
ATOM 686 C CA . LEU A 1 84 ? -7.014 7.607 6.478 1.00 98.00 84 LEU A CA 1
ATOM 687 C C . LEU A 1 84 ? -6.715 6.954 5.125 1.00 98.00 84 LEU A C 1
ATOM 689 O O . LEU A 1 84 ? -5.691 7.266 4.528 1.00 98.00 84 LEU A O 1
ATOM 693 N N . ASN A 1 85 ? -7.633 6.152 4.580 1.00 96.62 85 ASN A N 1
ATOM 694 C CA . ASN A 1 85 ? -7.475 5.557 3.250 1.00 96.62 85 ASN A CA 1
ATOM 695 C C . ASN A 1 85 ? -7.274 6.614 2.157 1.00 96.62 85 ASN A C 1
ATOM 697 O O . ASN A 1 85 ? -6.425 6.436 1.289 1.00 96.62 85 ASN A O 1
ATOM 701 N N . ARG A 1 86 ? -8.009 7.733 2.211 1.00 95.50 86 ARG A N 1
ATOM 702 C CA . ARG A 1 86 ? -7.819 8.847 1.268 1.00 95.50 86 ARG A CA 1
ATOM 703 C C . ARG A 1 86 ? -6.492 9.572 1.480 1.00 95.50 86 ARG A C 1
ATOM 705 O O . ARG A 1 86 ? -5.824 9.885 0.505 1.00 95.50 86 ARG A O 1
ATOM 712 N N . VAL A 1 87 ? -6.094 9.811 2.729 1.00 96.81 87 VAL A N 1
ATOM 713 C CA . VAL A 1 87 ? -4.814 10.469 3.061 1.00 96.81 87 VAL A CA 1
ATOM 714 C C . VAL A 1 87 ? -3.616 9.623 2.615 1.00 96.81 87 VAL A C 1
ATOM 716 O O . VAL A 1 87 ? -2.613 10.158 2.141 1.00 96.81 87 VAL A O 1
ATOM 719 N N . PHE A 1 88 ? -3.716 8.300 2.735 1.00 96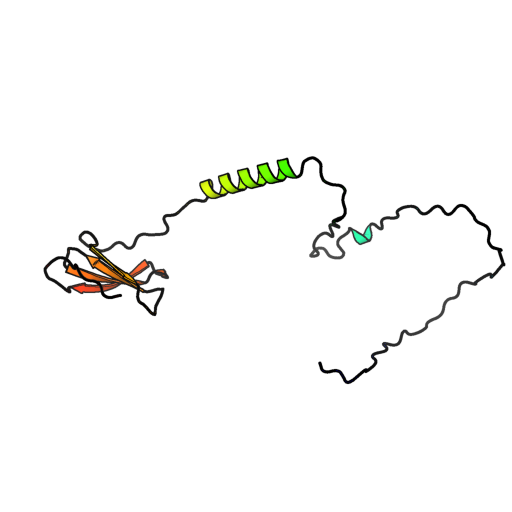.50 88 PHE A N 1
ATOM 720 C CA . PHE A 1 88 ? -2.663 7.367 2.341 1.00 96.50 88 PHE A CA 1
ATOM 721 C C . PHE A 1 88 ? -2.762 6.894 0.885 1.00 96.50 88 PHE A C 1
ATOM 723 O O . PHE A 1 88 ? -1.918 6.108 0.455 1.00 96.50 88 PHE A O 1
ATOM 730 N N . ALA A 1 89 ? -3.730 7.381 0.104 1.00 95.56 89 ALA A N 1
ATOM 731 C CA . ALA A 1 89 ? -3.861 7.037 -1.307 1.00 95.56 89 ALA A CA 1
ATOM 732 C C . ALA A 1 89 ? -2.721 7.666 -2.126 1.00 95.56 89 ALA A C 1
ATOM 734 O O . ALA A 1 89 ? -2.817 8.788 -2.619 1.00 95.56 89 ALA A O 1
ATOM 735 N N . LYS A 1 90 ? -1.628 6.916 -2.279 1.00 95.00 90 LYS A N 1
ATOM 736 C CA . LYS A 1 90 ? -0.466 7.260 -3.108 1.00 95.00 90 LYS A CA 1
ATOM 737 C C . LYS A 1 90 ? -0.318 6.188 -4.197 1.00 95.00 90 LYS A C 1
ATOM 739 O O . LYS A 1 90 ? 0.483 5.272 -4.033 1.00 95.00 90 LYS A O 1
ATOM 744 N N . PRO A 1 91 ? -1.145 6.232 -5.264 1.00 94.94 91 PRO A N 1
ATOM 745 C CA . PRO A 1 91 ? -1.237 5.144 -6.245 1.00 94.94 91 PRO A CA 1
ATOM 746 C C . PRO A 1 91 ? -0.026 5.063 -7.182 1.00 94.94 91 PRO A C 1
ATOM 748 O O . PRO A 1 91 ? 0.263 4.004 -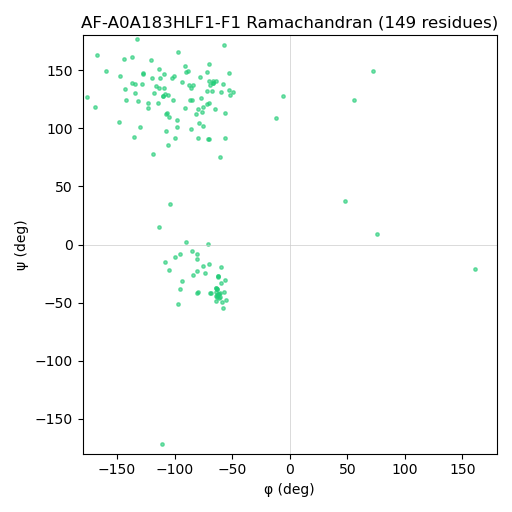7.732 1.00 94.94 91 PRO A O 1
ATOM 751 N N . PHE A 1 92 ? 0.679 6.176 -7.382 1.00 94.06 92 PHE A N 1
ATOM 752 C CA . PHE A 1 92 ? 1.871 6.211 -8.214 1.00 94.06 92 PHE A CA 1
ATOM 753 C C . PHE A 1 92 ? 3.072 5.667 -7.436 1.00 94.06 92 PHE A C 1
ATOM 755 O O . PHE A 1 92 ? 3.476 6.246 -6.429 1.00 94.06 92 PHE A O 1
ATOM 762 N N . ILE A 1 93 ? 3.629 4.554 -7.917 1.00 92.06 93 ILE A N 1
ATOM 763 C CA . ILE A 1 93 ? 4.809 3.916 -7.320 1.00 92.06 93 ILE A CA 1
ATOM 764 C C . ILE A 1 93 ? 6.075 4.351 -8.063 1.00 92.06 93 ILE A C 1
ATOM 766 O O . ILE A 1 93 ? 7.045 4.775 -7.445 1.00 92.06 93 ILE A O 1
ATOM 770 N N . SER A 1 94 ? 6.080 4.224 -9.393 1.00 92.12 94 SER A N 1
ATOM 771 C CA . SER A 1 94 ? 7.252 4.489 -10.236 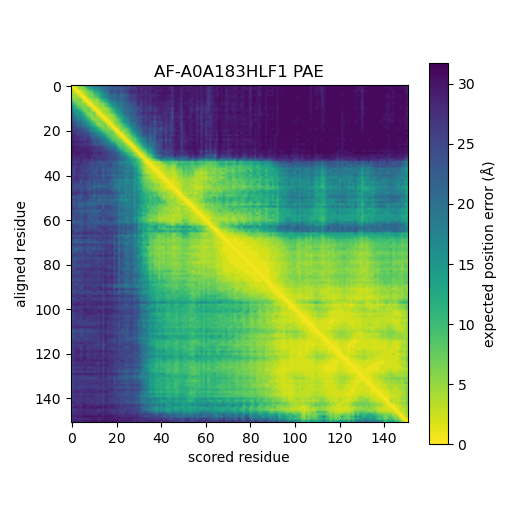1.00 92.12 94 SER A CA 1
ATOM 772 C C . SER A 1 94 ? 6.865 4.566 -11.715 1.00 92.12 94 SER A C 1
ATOM 774 O O . SER A 1 94 ? 5.807 4.060 -12.098 1.00 92.12 94 SER A O 1
ATOM 776 N N . SER A 1 95 ? 7.753 5.132 -12.534 1.00 91.75 95 SER A N 1
ATOM 777 C CA . SER A 1 95 ? 7.700 5.073 -13.999 1.00 91.75 95 SER A CA 1
ATOM 778 C C . SER A 1 95 ? 8.883 4.263 -14.540 1.00 91.75 95 SER A C 1
ATOM 780 O O . SER A 1 95 ? 9.942 4.208 -13.915 1.00 91.75 95 SER A O 1
ATOM 782 N N . LEU A 1 96 ? 8.699 3.623 -15.695 1.00 92.38 96 LEU A N 1
ATOM 783 C CA . LEU A 1 96 ? 9.760 2.943 -16.442 1.00 92.38 96 LEU A CA 1
ATOM 784 C C . LEU A 1 96 ? 10.122 3.797 -17.660 1.00 92.38 96 LEU A C 1
ATOM 786 O O . LEU A 1 96 ? 9.592 3.595 -18.754 1.00 92.38 96 LEU A O 1
ATOM 790 N N . ASP A 1 97 ? 11.013 4.762 -17.455 1.00 89.81 97 ASP A N 1
ATOM 791 C CA . ASP A 1 97 ? 11.372 5.729 -18.490 1.00 89.81 97 ASP A CA 1
ATOM 792 C C . ASP A 1 97 ? 12.455 5.178 -19.419 1.00 89.81 97 ASP A C 1
ATOM 794 O O . ASP A 1 97 ? 13.437 4.560 -18.993 1.00 89.81 97 ASP A O 1
ATOM 798 N N . GLY A 1 98 ? 12.290 5.409 -20.720 1.00 87.50 98 GLY A N 1
ATOM 799 C CA . GLY A 1 98 ? 13.354 5.121 -21.672 1.00 87.50 98 GLY A CA 1
ATOM 800 C C . GLY A 1 98 ? 12.935 4.989 -23.125 1.00 87.50 98 GLY A C 1
ATOM 801 O O . GLY A 1 98 ? 13.807 5.116 -23.976 1.00 87.50 98 GLY A O 1
ATOM 802 N N . HIS A 1 99 ? 11.668 4.719 -23.444 1.00 91.62 99 HIS A N 1
ATOM 803 C CA . HIS A 1 99 ? 11.227 4.751 -24.845 1.00 91.62 99 HIS A CA 1
ATOM 804 C C . HIS A 1 99 ? 11.344 6.163 -25.419 1.00 91.62 99 HIS A C 1
ATOM 806 O O . HIS A 1 99 ? 11.088 7.134 -24.710 1.00 91.62 99 HIS A O 1
ATOM 812 N N . ASN A 1 100 ? 11.777 6.265 -26.677 1.00 90.56 100 ASN A N 1
ATOM 813 C CA . ASN A 1 100 ? 11.985 7.562 -27.329 1.00 90.56 100 ASN A CA 1
ATOM 814 C C . ASN A 1 100 ? 10.669 8.155 -27.853 1.00 90.56 100 ASN A C 1
ATOM 816 O O . ASN A 1 100 ? 10.570 9.363 -28.041 1.00 90.56 100 ASN A O 1
ATOM 820 N N . ASP A 1 101 ? 9.679 7.297 -28.086 1.00 91.38 101 ASP A N 1
ATOM 821 C CA . ASP A 1 101 ? 8.333 7.654 -28.522 1.00 91.38 101 ASP A CA 1
ATOM 822 C C . ASP A 1 101 ? 7.295 6.908 -27.658 1.00 91.38 101 ASP A C 1
ATOM 824 O O . ASP A 1 101 ? 7.636 6.108 -26.782 1.00 91.38 101 ASP A O 1
ATOM 828 N N . GLY A 1 102 ? 6.008 7.163 -27.878 1.00 91.69 102 GLY A N 1
ATOM 829 C CA . GLY A 1 102 ? 4.918 6.567 -27.118 1.00 91.69 102 GLY A CA 1
ATOM 830 C C . GLY A 1 102 ? 4.920 5.037 -27.166 1.00 91.69 102 GLY A C 1
ATOM 831 O O . GLY A 1 102 ? 5.094 4.423 -28.222 1.00 91.69 102 GLY A O 1
ATOM 832 N N . VAL A 1 103 ? 4.653 4.417 -26.016 1.00 93.62 103 VAL A N 1
ATOM 833 C CA . VAL A 1 103 ? 4.484 2.964 -25.899 1.00 93.62 103 VAL A CA 1
ATOM 834 C C . VAL A 1 103 ? 3.162 2.559 -26.545 1.00 93.62 103 VAL A C 1
ATOM 836 O O . VAL A 1 103 ? 2.097 3.022 -26.141 1.00 93.62 103 VAL A O 1
ATOM 839 N N . SER A 1 104 ? 3.224 1.692 -27.550 1.00 92.44 104 SER A N 1
ATOM 840 C CA . SER A 1 104 ? 2.053 1.143 -28.240 1.00 92.44 104 SER A CA 1
ATOM 841 C C . SER A 1 104 ? 1.606 -0.185 -27.630 1.00 92.44 104 SER A C 1
ATOM 843 O O . SER A 1 104 ? 0.416 -0.496 -27.624 1.00 92.44 104 SER A O 1
ATOM 845 N N . VAL A 1 105 ? 2.548 -0.976 -27.101 1.00 92.31 105 VAL A N 1
ATOM 846 C CA . VAL A 1 105 ? 2.301 -2.356 -26.670 1.00 92.31 105 VAL A CA 1
ATOM 847 C C . VAL A 1 105 ? 2.978 -2.656 -25.331 1.00 92.31 105 VAL A C 1
ATOM 849 O O . VAL A 1 105 ? 4.134 -2.306 -25.108 1.00 92.31 105 VAL A O 1
ATOM 852 N N . LEU A 1 106 ? 2.271 -3.375 -24.452 1.00 92.94 106 LEU A N 1
ATOM 853 C CA . LEU A 1 106 ? 2.783 -3.881 -23.174 1.00 92.94 106 LEU A CA 1
ATOM 854 C C . LEU A 1 106 ? 2.382 -5.351 -22.980 1.00 92.94 106 LEU A C 1
ATOM 856 O O . LEU A 1 106 ? 1.201 -5.700 -23.121 1.00 92.94 106 LEU A O 1
ATOM 860 N N . CYS A 1 107 ? 3.349 -6.202 -22.632 1.00 93.25 107 CYS A N 1
ATOM 861 C CA . CYS A 1 107 ? 3.146 -7.621 -22.345 1.00 93.25 107 CYS A CA 1
ATOM 862 C C . CYS A 1 107 ? 3.896 -8.050 -21.075 1.00 93.25 107 CYS A C 1
ATOM 864 O O . CYS A 1 107 ? 5.041 -7.664 -20.853 1.00 93.25 107 CYS A O 1
ATOM 866 N N . LYS A 1 108 ? 3.253 -8.863 -20.233 1.00 93.19 108 LYS A N 1
ATOM 867 C CA . LYS A 1 108 ? 3.878 -9.477 -19.054 1.00 93.19 108 LYS A CA 1
ATOM 868 C C . LYS A 1 108 ? 4.486 -10.821 -19.441 1.00 93.19 108 LYS A C 1
ATOM 870 O O . LYS A 1 108 ? 3.932 -11.520 -20.281 1.00 93.19 108 LYS A O 1
ATOM 875 N N . HIS A 1 109 ? 5.573 -11.221 -18.797 1.00 93.12 109 HIS A N 1
ATOM 876 C CA . HIS A 1 109 ? 6.082 -12.572 -18.997 1.00 93.12 109 HIS A CA 1
ATOM 877 C C . HIS A 1 109 ? 5.144 -13.603 -18.324 1.00 93.12 109 HIS A C 1
ATOM 879 O O . HIS A 1 109 ? 4.822 -13.431 -17.146 1.00 93.12 109 HIS A O 1
ATOM 885 N N . PRO A 1 110 ? 4.741 -14.699 -18.999 1.00 92.12 110 PRO A N 1
ATOM 886 C CA . PRO A 1 110 ? 3.761 -15.654 -18.463 1.00 92.12 110 PRO A CA 1
ATOM 887 C C . PRO A 1 110 ? 4.243 -16.363 -17.188 1.00 92.12 110 PRO A C 1
ATOM 889 O O . PRO A 1 110 ? 3.478 -16.529 -16.244 1.00 92.12 110 PRO A O 1
ATOM 892 N N . TYR A 1 111 ? 5.533 -16.714 -17.124 1.00 93.69 111 TYR A N 1
ATOM 893 C CA . TYR A 1 111 ? 6.122 -17.428 -15.978 1.00 93.69 111 TYR A CA 1
ATOM 894 C C . TYR A 1 111 ? 6.898 -16.553 -14.980 1.00 93.69 111 TYR A C 1
ATOM 896 O O . TYR A 1 111 ? 7.285 -17.031 -13.918 1.00 93.69 111 TYR A O 1
ATOM 904 N N . ARG A 1 112 ? 7.183 -15.284 -15.304 1.00 93.25 112 ARG A N 1
ATOM 905 C CA . ARG A 1 112 ? 8.117 -14.448 -14.532 1.00 93.25 112 ARG A CA 1
ATOM 906 C C . ARG A 1 112 ? 7.479 -13.106 -14.211 1.00 93.25 112 ARG A C 1
ATOM 908 O O . ARG A 1 112 ? 7.476 -12.195 -15.026 1.00 93.25 112 ARG A O 1
ATOM 915 N N . LEU A 1 113 ? 7.004 -12.973 -12.979 1.00 93.06 113 LEU A N 1
ATOM 916 C CA . LEU A 1 113 ? 6.296 -11.780 -12.501 1.00 93.06 113 LEU A CA 1
ATOM 917 C C . LEU A 1 113 ? 7.155 -10.508 -12.521 1.00 93.06 113 LEU A C 1
ATOM 919 O O . LEU A 1 113 ? 6.619 -9.416 -12.642 1.00 93.06 113 LEU A O 1
ATOM 923 N N . SER A 1 114 ? 8.479 -10.638 -12.409 1.00 94.75 114 SER A N 1
ATOM 924 C CA . SER A 1 114 ? 9.408 -9.504 -12.371 1.00 94.75 114 SER A CA 1
ATOM 925 C C . SER A 1 114 ? 9.740 -8.917 -13.743 1.00 94.75 114 SER A C 1
ATOM 927 O O . SER A 1 114 ? 10.396 -7.877 -13.801 1.00 94.75 114 SER A O 1
ATOM 929 N N . THR A 1 115 ? 9.324 -9.557 -14.842 1.00 94.69 115 THR A N 1
ATOM 930 C CA . THR A 1 115 ? 9.728 -9.163 -16.196 1.00 94.69 115 THR A CA 1
ATOM 931 C C . THR A 1 115 ? 8.543 -8.735 -17.050 1.00 94.69 115 THR A C 1
ATOM 933 O O . THR A 1 115 ? 7.545 -9.446 -17.175 1.00 94.69 115 THR A O 1
ATOM 936 N N . ILE A 1 116 ? 8.691 -7.569 -17.677 1.00 94.75 116 ILE A N 1
ATOM 937 C CA . ILE A 1 116 ? 7.716 -6.986 -18.599 1.00 94.75 116 ILE A CA 1
ATOM 938 C C . ILE A 1 116 ? 8.412 -6.624 -19.908 1.00 94.75 116 ILE A C 1
ATOM 940 O O . ILE A 1 116 ? 9.570 -6.213 -19.922 1.00 94.75 116 ILE A O 1
ATOM 944 N N . PHE A 1 117 ? 7.676 -6.748 -21.003 1.00 94.00 117 PHE A N 1
ATOM 945 C CA . PHE A 1 117 ? 8.058 -6.312 -22.335 1.00 94.00 117 PHE A CA 1
ATOM 946 C C . PHE A 1 117 ? 7.225 -5.097 -22.729 1.00 94.00 117 PHE A C 1
ATOM 948 O O . PHE A 1 117 ? 6.003 -5.104 -22.563 1.00 94.00 117 PHE A O 1
ATOM 955 N N . SER A 1 118 ? 7.862 -4.069 -23.282 1.00 95.00 118 SER A N 1
ATOM 956 C CA . SER A 1 118 ? 7.153 -2.948 -23.902 1.00 95.00 118 SER A CA 1
ATOM 957 C C . SER A 1 118 ? 7.666 -2.670 -25.309 1.00 95.00 118 SER A C 1
ATOM 959 O O . SER A 1 118 ? 8.872 -2.699 -25.547 1.00 95.00 118 SER A O 1
ATOM 961 N N . GLY A 1 119 ? 6.741 -2.404 -26.228 1.00 94.81 119 GLY A N 1
ATOM 962 C CA . GLY A 1 119 ? 7.002 -1.998 -27.607 1.00 94.81 119 GLY A CA 1
ATOM 963 C C . GLY A 1 119 ? 6.640 -0.529 -27.807 1.00 94.81 119 GLY A C 1
ATOM 964 O O . GLY A 1 119 ? 5.549 -0.108 -27.412 1.00 94.81 119 GLY A O 1
ATOM 965 N N . GLY A 1 120 ? 7.565 0.241 -28.373 1.00 94.69 120 GLY A N 1
ATOM 966 C CA . GLY A 1 120 ? 7.384 1.652 -28.700 1.00 94.69 120 GLY A CA 1
ATOM 967 C C . GLY A 1 120 ? 6.986 1.880 -30.158 1.00 94.69 120 GLY A C 1
ATOM 968 O O . GLY A 1 120 ? 7.105 1.000 -31.019 1.00 94.69 120 GLY A O 1
ATOM 969 N N . ARG A 1 121 ? 6.526 3.098 -30.454 1.00 93.38 121 ARG A N 1
ATOM 970 C CA . ARG A 1 121 ? 6.335 3.572 -31.836 1.00 93.38 121 ARG A CA 1
ATOM 971 C C . ARG A 1 121 ? 7.647 3.816 -32.586 1.00 93.38 121 ARG A C 1
ATOM 973 O O . ARG A 1 121 ? 7.646 3.814 -33.811 1.00 93.38 121 ARG A O 1
ATOM 980 N N . ASP A 1 122 ? 8.754 3.911 -31.856 1.00 91.06 122 ASP A N 1
ATOM 981 C CA . ASP A 1 122 ? 10.131 3.944 -32.363 1.00 91.06 122 ASP A CA 1
ATOM 982 C C . ASP A 1 122 ? 10.618 2.590 -32.931 1.00 91.06 122 ASP A C 1
ATOM 984 O O . ASP A 1 122 ? 11.768 2.466 -33.361 1.00 91.06 122 ASP A O 1
ATOM 988 N N . GLY A 1 123 ? 9.767 1.557 -32.909 1.00 92.19 123 GLY A N 1
ATOM 989 C CA . GLY A 1 123 ? 10.096 0.209 -33.374 1.00 92.19 123 GLY A CA 1
ATOM 990 C C . GLY A 1 123 ? 10.987 -0.577 -32.410 1.00 92.19 123 GLY A C 1
ATOM 991 O O . GLY A 1 123 ? 11.470 -1.666 -32.750 1.00 92.19 123 GLY A O 1
ATOM 992 N N . GLN A 1 124 ? 11.206 -0.051 -31.199 1.00 94.19 124 GLN A N 1
ATOM 993 C CA . GLN A 1 124 ? 12.025 -0.685 -30.175 1.00 94.19 124 GLN A CA 1
ATOM 994 C C . GLN A 1 124 ? 11.175 -1.526 -29.235 1.00 94.19 124 GLN A C 1
ATOM 996 O O . GLN A 1 124 ? 10.095 -1.136 -28.792 1.00 94.19 124 GLN A O 1
ATOM 1001 N N . VAL A 1 125 ? 11.713 -2.685 -28.874 1.00 94.56 125 VAL A N 1
ATOM 1002 C CA . VAL A 1 125 ? 11.195 -3.542 -27.815 1.00 94.56 125 VAL A CA 1
ATOM 1003 C C . VAL A 1 125 ? 12.172 -3.501 -26.651 1.00 94.56 125 VAL A C 1
ATOM 1005 O O . VAL A 1 125 ? 13.376 -3.714 -26.809 1.00 94.56 125 VAL A O 1
ATOM 1008 N N . ARG A 1 126 ? 11.653 -3.213 -25.460 1.00 94.19 126 ARG A N 1
ATOM 1009 C CA . ARG A 1 126 ? 12.427 -3.147 -24.221 1.00 94.19 126 ARG A CA 1
ATOM 1010 C C . ARG A 1 126 ? 11.974 -4.213 -23.243 1.00 94.19 126 ARG A C 1
ATOM 1012 O O . ARG A 1 126 ? 10.777 -4.425 -23.050 1.00 94.19 126 ARG A O 1
ATOM 1019 N N . ILE A 1 127 ? 12.953 -4.854 -22.617 1.00 94.94 127 ILE A N 1
ATOM 1020 C CA . ILE A 1 127 ? 12.754 -5.831 -21.548 1.00 94.94 127 ILE A CA 1
ATOM 1021 C C . ILE A 1 127 ? 13.049 -5.135 -20.227 1.00 94.94 127 ILE A C 1
ATOM 1023 O O . ILE A 1 127 ? 14.145 -4.610 -20.031 1.00 94.94 127 ILE A O 1
ATOM 1027 N N . TRP A 1 128 ? 12.093 -5.159 -19.310 1.00 95.75 128 TRP A N 1
ATOM 1028 C CA . TRP A 1 128 ? 12.165 -4.463 -18.032 1.00 95.75 128 TRP A CA 1
ATOM 1029 C C . TRP A 1 128 ? 12.246 -5.436 -16.871 1.00 95.75 128 TRP A C 1
ATOM 1031 O O . TRP A 1 128 ? 11.583 -6.473 -16.866 1.00 95.75 128 TRP A O 1
ATOM 1041 N N . ASN A 1 129 ? 13.020 -5.053 -15.861 1.00 94.94 129 ASN A N 1
ATOM 1042 C CA . ASN A 1 129 ? 13.014 -5.672 -14.547 1.00 94.94 129 ASN A CA 1
ATOM 1043 C C . ASN A 1 129 ? 12.281 -4.753 -13.563 1.00 94.94 129 ASN A C 1
ATOM 1045 O O . ASN A 1 129 ? 12.800 -3.692 -13.215 1.00 94.94 129 ASN A O 1
ATOM 1049 N N . LEU A 1 130 ? 11.092 -5.163 -13.121 1.00 93.44 130 LEU A N 1
ATOM 1050 C CA . LEU A 1 130 ? 10.221 -4.395 -12.227 1.00 93.44 130 LEU A CA 1
ATOM 1051 C C . LEU A 1 130 ? 10.863 -4.025 -10.881 1.00 93.44 130 LEU A C 1
ATOM 1053 O O . LEU A 1 130 ? 10.899 -2.838 -10.587 1.00 93.44 130 LEU A O 1
ATOM 1057 N N . PRO A 1 131 ? 11.401 -4.961 -10.069 1.00 93.31 131 PRO A N 1
ATOM 1058 C CA . PRO A 1 131 ? 11.955 -4.628 -8.752 1.00 93.31 131 PRO A CA 1
ATOM 1059 C C . PRO A 1 131 ? 13.143 -3.664 -8.804 1.00 93.31 131 PRO A C 1
ATOM 1061 O O . PRO A 1 131 ? 13.380 -2.933 -7.850 1.00 93.31 131 PRO A O 1
ATOM 1064 N N . LEU A 1 132 ? 13.907 -3.674 -9.899 1.00 92.75 132 LEU A N 1
ATOM 1065 C CA . LEU A 1 132 ? 15.047 -2.773 -10.071 1.00 92.75 132 LEU A CA 1
ATOM 1066 C C . LEU A 1 132 ? 14.689 -1.506 -10.852 1.00 92.75 132 LEU A C 1
ATOM 1068 O O . LEU A 1 132 ? 15.545 -0.636 -10.970 1.00 92.75 132 LEU A O 1
ATOM 1072 N N . HIS A 1 133 ? 13.479 -1.422 -11.416 1.00 92.56 133 HIS A N 1
ATOM 1073 C CA . HIS A 1 133 ? 13.039 -0.363 -12.331 1.00 92.56 133 HIS A CA 1
ATOM 1074 C C . HIS A 1 133 ? 14.046 -0.079 -13.459 1.00 92.56 133 HIS A C 1
ATOM 1076 O O . HIS A 1 133 ? 14.275 1.064 -13.845 1.00 92.56 133 HIS A O 1
ATOM 1082 N N . LYS A 1 134 ? 14.687 -1.133 -13.982 1.00 92.62 134 LYS A N 1
ATOM 1083 C CA . LYS A 1 134 ? 15.761 -1.028 -14.982 1.00 92.62 134 LYS A CA 1
ATOM 1084 C C . LYS A 1 134 ? 15.407 -1.751 -16.273 1.00 92.62 134 LYS A C 1
ATOM 1086 O O . LYS A 1 134 ? 14.821 -2.834 -16.261 1.00 92.62 134 LYS A O 1
ATOM 1091 N N . CYS A 1 135 ? 15.825 -1.158 -17.386 1.00 94.06 135 CYS A N 1
ATOM 1092 C CA . CYS A 1 135 ? 15.803 -1.795 -18.695 1.00 94.06 135 CYS A CA 1
ATOM 1093 C C . CYS A 1 135 ? 16.952 -2.810 -18.763 1.00 94.06 135 CYS A C 1
ATOM 1095 O O . CYS A 1 135 ? 18.114 -2.434 -18.638 1.00 94.06 135 CYS A O 1
ATOM 1097 N N . LEU A 1 136 ? 16.628 -4.088 -18.940 1.00 93.88 136 LEU A N 1
ATOM 1098 C CA . LEU A 1 136 ? 17.609 -5.162 -19.107 1.00 93.88 136 LEU A CA 1
ATOM 1099 C C . LEU A 1 136 ? 18.154 -5.202 -20.532 1.00 93.88 136 LEU A C 1
ATOM 1101 O O . LEU A 1 136 ? 19.344 -5.413 -20.734 1.00 93.88 136 LEU A O 1
ATOM 1105 N N . ALA A 1 137 ? 17.276 -5.011 -21.517 1.00 93.62 137 ALA A N 1
ATOM 1106 C CA . ALA A 1 137 ? 17.641 -5.079 -22.923 1.00 93.62 137 ALA A CA 1
ATOM 1107 C C . ALA A 1 137 ? 16.797 -4.119 -23.754 1.00 93.62 137 ALA A C 1
ATOM 1109 O O . ALA A 1 137 ? 15.607 -3.927 -23.488 1.00 93.62 137 ALA A O 1
ATOM 1110 N N . LYS A 1 138 ? 17.431 -3.554 -24.778 1.00 94.62 138 LYS A N 1
ATOM 1111 C CA . LYS A 1 138 ? 16.832 -2.677 -25.778 1.00 94.62 138 LYS A CA 1
ATOM 1112 C C . LYS A 1 138 ? 17.092 -3.295 -27.146 1.00 94.62 138 LYS A C 1
ATOM 1114 O O . LYS A 1 138 ? 18.246 -3.463 -27.526 1.00 94.62 138 LYS A O 1
ATOM 1119 N N . ILE A 1 139 ? 16.030 -3.654 -27.853 1.00 94.38 139 ILE A N 1
ATOM 1120 C CA . ILE A 1 139 ? 16.098 -4.402 -29.108 1.00 94.38 139 ILE A CA 1
ATOM 1121 C C . ILE A 1 139 ? 15.380 -3.582 -30.178 1.00 94.38 139 ILE A C 1
ATOM 1123 O O . ILE A 1 139 ? 14.204 -3.264 -30.015 1.00 94.38 139 ILE A O 1
ATOM 1127 N N . GLN A 1 140 ? 16.065 -3.232 -31.267 1.00 93.69 140 GLN A N 1
ATOM 1128 C CA . GLN A 1 140 ? 15.407 -2.653 -32.440 1.00 93.69 140 GLN A CA 1
ATOM 1129 C C . GLN A 1 140 ? 14.753 -3.797 -33.222 1.00 93.69 140 GLN A C 1
ATOM 1131 O O . GLN A 1 140 ? 15.453 -4.582 -33.855 1.00 93.69 140 GLN A O 1
ATOM 1136 N N . ALA A 1 141 ? 13.430 -3.931 -33.127 1.00 90.19 141 ALA A N 1
ATOM 1137 C CA . ALA A 1 141 ? 12.701 -5.038 -33.749 1.00 90.19 141 ALA A CA 1
ATOM 1138 C C . ALA A 1 141 ? 12.143 -4.657 -35.126 1.00 90.19 141 ALA A C 1
ATOM 1140 O O . ALA A 1 141 ? 12.161 -5.465 -36.051 1.00 90.19 141 ALA A O 1
ATOM 1141 N N . HIS A 1 142 ? 11.661 -3.419 -35.265 1.00 90.56 142 HIS A N 1
ATOM 1142 C CA . HIS A 1 142 ? 11.003 -2.935 -36.474 1.00 90.56 142 HIS A CA 1
ATOM 1143 C C . HIS A 1 142 ? 11.462 -1.518 -36.834 1.00 90.56 142 HIS A C 1
ATOM 1145 O O . HIS A 1 142 ? 12.016 -0.803 -36.004 1.00 90.56 142 HIS A O 1
ATOM 1151 N N . ILE A 1 143 ? 11.243 -1.125 -38.090 1.00 90.44 143 ILE A N 1
ATOM 1152 C CA . ILE A 1 143 ? 11.505 0.238 -38.590 1.00 90.44 143 ILE A CA 1
ATOM 1153 C C . ILE A 1 143 ? 10.314 1.166 -38.285 1.00 90.44 143 ILE A C 1
ATOM 1155 O O . ILE A 1 143 ? 10.482 2.371 -38.145 1.00 90.44 143 ILE A O 1
ATOM 1159 N N . GLY A 1 144 ? 9.113 0.592 -38.166 1.00 87.69 144 GLY A N 1
ATOM 1160 C CA . GLY A 1 144 ? 7.883 1.285 -37.787 1.00 87.69 144 GLY A CA 1
ATOM 1161 C C . GLY A 1 144 ? 7.370 0.871 -36.402 1.00 87.69 144 GLY A C 1
ATOM 1162 O O . GLY A 1 144 ? 8.045 0.125 -35.688 1.00 87.69 144 GLY A O 1
ATOM 1163 N N . PRO A 1 145 ? 6.157 1.309 -36.025 1.00 90.75 145 PRO A N 1
ATOM 1164 C CA . PRO A 1 145 ? 5.612 1.073 -34.695 1.00 90.75 145 PRO A CA 1
ATOM 1165 C C . PRO A 1 145 ? 5.329 -0.409 -34.437 1.00 90.75 145 PRO A C 1
ATOM 1167 O O . PRO A 1 145 ? 4.798 -1.127 -35.288 1.00 90.75 145 PRO A O 1
ATOM 1170 N N . VAL A 1 146 ? 5.645 -0.866 -33.225 1.00 91.69 146 VAL A N 1
ATOM 1171 C CA . VAL A 1 146 ? 5.335 -2.233 -32.794 1.00 91.69 146 VAL A CA 1
ATOM 1172 C C . VAL A 1 146 ? 3.842 -2.322 -32.475 1.00 91.69 146 VAL A C 1
ATOM 1174 O O . VAL A 1 146 ? 3.389 -1.703 -31.518 1.00 91.69 146 VAL A O 1
ATOM 1177 N N . ASN A 1 147 ? 3.070 -3.091 -33.246 1.00 88.56 147 ASN A N 1
ATOM 1178 C CA . ASN A 1 147 ? 1.608 -3.183 -33.072 1.00 88.56 147 ASN A CA 1
ATOM 1179 C C . ASN A 1 147 ? 1.139 -4.490 -32.408 1.00 88.56 147 ASN A C 1
ATOM 1181 O O . ASN A 1 147 ? 0.044 -4.546 -31.854 1.00 88.56 147 ASN A O 1
ATOM 1185 N N . GLY A 1 148 ? 1.949 -5.550 -32.464 1.00 82.88 148 GLY A N 1
ATOM 1186 C CA . GLY A 1 148 ? 1.578 -6.878 -31.976 1.00 82.88 148 GLY A CA 1
ATOM 1187 C C . GLY A 1 148 ? 2.182 -7.217 -30.614 1.00 82.88 148 GLY A C 1
ATOM 1188 O O . GLY A 1 148 ? 3.344 -6.915 -30.349 1.00 82.88 148 GLY A O 1
ATOM 1189 N N . LYS A 1 149 ? 1.411 -7.921 -29.778 1.00 78.25 149 LYS A N 1
ATOM 1190 C CA . LYS A 1 149 ? 1.923 -8.734 -28.662 1.00 78.25 149 LYS A CA 1
ATOM 1191 C C . LYS A 1 149 ? 1.367 -10.146 -28.744 1.00 78.25 149 LYS A C 1
ATOM 1193 O O . LYS A 1 149 ? 0.212 -10.323 -29.118 1.00 78.25 149 LYS A O 1
ATOM 1198 N N . THR A 1 150 ? 2.160 -11.118 -28.308 1.00 68.06 150 THR A N 1
ATOM 1199 C CA . THR A 1 150 ? 1.657 -12.444 -27.935 1.00 68.06 150 THR A CA 1
ATOM 1200 C C . THR A 1 150 ? 1.537 -12.530 -26.416 1.00 68.06 150 THR A C 1
ATOM 1202 O O . THR A 1 150 ? 2.317 -11.887 -25.709 1.00 68.06 150 THR A O 1
ATOM 1205 N N . 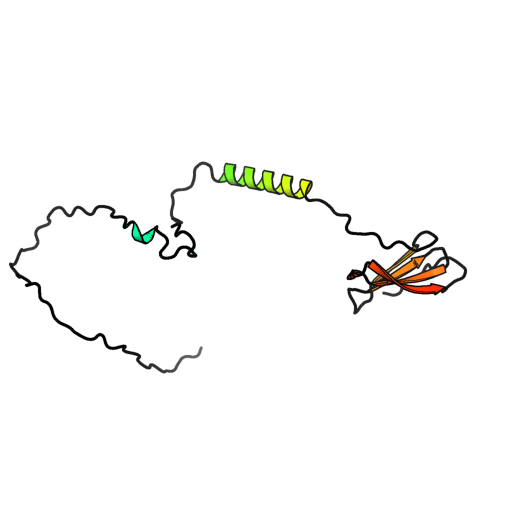SER A 1 151 ? 0.520 -13.255 -25.943 1.00 53.97 151 SER A N 1
ATOM 1206 C CA . SER A 1 151 ? 0.205 -13.450 -24.515 1.00 53.97 151 SER A CA 1
ATOM 1207 C C . SER A 1 151 ? 0.940 -14.652 -23.942 1.00 53.97 151 SER A C 1
ATOM 1209 O O . SER A 1 151 ? 1.163 -15.598 -24.728 1.00 53.97 151 SER A O 1
#

pLDDT: mean 79.54, std 21.67, range [30.11, 98.38]

Organism: NCBI:txid387005

InterPro domains:
  IPR001680 WD40 repeat [PF00400] (93-129)
  IPR001680 WD40 repeat [PS50082] (96-130)
  IPR001680 WD40 repeat [SM00320] (89-129)
  IPR015943 WD40/YVTN repeat-like-containing domain superfamily [G3DSA:2.130.10.10] (35-148)
  IPR019775 WD40 repeat, conserved site [PS00678] (116-130)
  IPR036322 WD40-repeat-containing domain superfamily [SSF50978] (46-147)
  IPR051733 WD repeat-containing DCAF13/WDSOF1 [PTHR22851] (35-148)

Foldseek 3Di:
DDDDDDDDDDDDDDDDDDDDDDDDPPDDDPDDPDDDDDDDDDDPVQQDDPDPPDDGDDDDDPPDDDDPCPVVVVVVVVVVVVVVCVVPPPPDDDDLDDDPADWQDKDADPPDNQWIWTWGQCQWIWIAGNVVSDTPDIDNHDNGGDHDDDD

Secondary structure (DSSP, 8-state):
--------------PPP--------------------------GGGTS-SSTTSPP-----TTPPPPTTHHHHHHHHHHHHHHHHHHT-----------SS-EEEEEE-SS-TTEEEEEETTSEEEEEETTTTEEEEEEE--SS-------

Sequence (151 aa):
MVRRYLSTTLYLKRIRLSSAGKRRDEVGRGNCDSMRVKVLSRNPSDYQRETKNDIYKAPRNFKLSEDPFQVQVEYTRALNAAKLNRVFAKPFISSLDGHNDGVSVLCKHPYRLSTIFSGGRDGQVRIWNLPLHKCLAKIQAHIGPVNGKTS

Radius of gyration: 37.42 Å; Cα contacts (8 Å, |Δi|>4): 137; chains: 1; bounding box: 46×59×106 Å

Solvent-accessible surface area (backbone atoms only — not comparable to full-atom values): 10412 Å² total; per-residue (Å²): 141,87,81,87,81,89,86,88,79,87,85,85,82,82,81,83,86,81,90,80,90,77,84,82,82,84,70,92,74,76,97,66,97,62,92,80,86,84,77,93,80,83,65,70,72,75,52,46,55,92,49,93,88,48,73,74,52,75,89,79,76,90,83,62,77,84,63,95,53,52,69,60,54,51,48,53,51,52,53,50,49,56,50,49,54,60,75,64,64,68,88,81,85,82,78,83,83,76,71,93,42,62,73,67,35,80,42,70,43,94,90,39,91,52,34,37,39,38,22,13,45,65,6,34,38,35,35,35,33,57,92,76,63,38,76,77,44,80,42,83,76,45,93,49,57,36,84,81,82,80,130

Nearest PDB structures (foldseek):
  7mq8-assembly1_LU  TM=9.181E-01  e=4.038E-10  Homo sapiens
  6nd4-assembly1_U  TM=9.397E-01  e=5.736E-07  Saccharomyces cerevisiae BY4741
  6zqd-assembly1_JP  TM=9.386E-01  e=5.736E-07  Saccharomyces cerevisiae S288C
  4x61-assembly1_B  TM=8.477E-01  e=1.362E-02  Homo sapiens
  5emk-assembly1_B  TM=8.402E-01  e=2.885E-02  Homo sapiens